Protein AF-Q1DBE3-F1 (afdb_monomer_lite)

Organism: Myxococcus xanthus (strain DK1622) (NCBI:txid246197)

Foldseek 3Di:
DDDDDPVRVVVVCVVCVPPPAWDWDWDQDPPPGTDTDTHGDVVVCPPPDDDPVPDPVVVVVVVVVD

Secondary structure (DSSP, 8-state):
-----HHHHHHHHHHTTTTTS-EEEEEEETTTEEEEEEEPPGGG-TTPPP-TT--HHHHHHHHTT-

Structure (mmCIF, N/CA/C/O backbone):
data_AF-Q1DBE3-F1
#
_entry.id   AF-Q1DBE3-F1
#
loop_
_atom_site.group_PDB
_atom_site.id
_atom_site.type_symbol
_atom_site.label_atom_id
_atom_site.label_alt_id
_atom_site.label_comp_id
_atom_site.label_asym_id
_atom_site.label_entity_id
_atom_site.label_seq_id
_atom_site.pdbx_PDB_ins_code
_atom_site.Cartn_x
_atom_site.Cartn_y
_atom_site.Cartn_z
_atom_site.occupancy
_atom_site.B_iso_or_equiv
_atom_site.auth_seq_id
_atom_site.auth_comp_id
_atom_site.auth_asym_id
_atom_site.auth_atom_id
_atom_site.pdbx_PDB_model_num
ATOM 1 N N . MET A 1 1 ? 8.624 7.539 -4.007 1.00 64.69 1 MET A N 1
ATOM 2 C CA . MET A 1 1 ? 8.997 6.302 -4.717 1.00 64.69 1 MET A CA 1
ATOM 3 C C . MET A 1 1 ? 10.507 6.2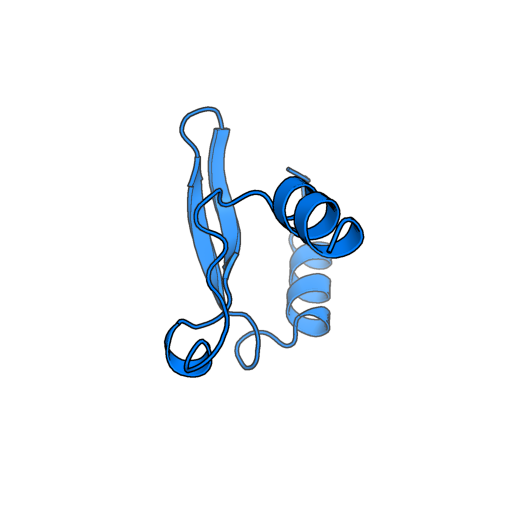12 -4.686 1.00 64.69 1 MET A C 1
ATOM 5 O O . MET A 1 1 ? 11.136 7.250 -4.846 1.00 64.69 1 MET A O 1
ATOM 9 N N . TYR A 1 2 ? 11.062 5.034 -4.422 1.00 71.19 2 TYR A N 1
ATOM 10 C CA . TYR A 1 2 ? 12.507 4.823 -4.391 1.00 71.19 2 TYR A CA 1
ATOM 11 C C . TYR A 1 2 ? 12.850 3.707 -5.367 1.00 71.19 2 TYR A C 1
ATOM 13 O O . TYR A 1 2 ? 12.149 2.695 -5.402 1.00 71.19 2 TYR A O 1
ATOM 21 N N . GLU A 1 3 ? 13.891 3.915 -6.163 1.00 73.88 3 GLU A N 1
ATOM 22 C CA . GLU A 1 3 ? 14.473 2.851 -6.969 1.00 73.88 3 GLU A CA 1
ATOM 23 C C . GLU A 1 3 ? 15.273 1.940 -6.037 1.00 73.88 3 GLU A C 1
ATOM 25 O O . GLU A 1 3 ? 16.086 2.410 -5.240 1.00 73.88 3 GLU A O 1
ATOM 30 N N . VAL A 1 4 ? 14.977 0.645 -6.083 1.00 76.75 4 VAL A N 1
ATOM 31 C CA . VAL A 1 4 ? 15.652 -0.372 -5.278 1.00 76.75 4 VAL A CA 1
ATOM 32 C C . VAL A 1 4 ? 16.158 -1.454 -6.212 1.00 76.75 4 VAL A C 1
ATOM 34 O O . VAL A 1 4 ? 15.411 -1.962 -7.048 1.00 76.75 4 VAL A O 1
ATOM 37 N N . ASP A 1 5 ? 17.433 -1.801 -6.074 1.00 80.62 5 ASP A N 1
ATOM 38 C CA . ASP A 1 5 ? 17.991 -2.943 -6.784 1.00 80.62 5 ASP A CA 1
ATOM 39 C C . ASP A 1 5 ? 17.472 -4.267 -6.188 1.00 80.62 5 ASP A C 1
ATOM 41 O O . ASP A 1 5 ? 16.854 -4.314 -5.117 1.00 80.62 5 ASP A O 1
ATOM 45 N N . ALA A 1 6 ? 17.715 -5.373 -6.891 1.00 78.56 6 ALA A N 1
ATOM 46 C CA . ALA A 1 6 ? 17.238 -6.689 -6.472 1.00 78.56 6 ALA A CA 1
ATOM 47 C C . ALA A 1 6 ? 17.804 -7.141 -5.108 1.00 78.56 6 ALA A C 1
ATOM 49 O O . ALA A 1 6 ? 17.158 -7.917 -4.402 1.00 78.56 6 ALA A O 1
ATOM 50 N N . LEU A 1 7 ? 18.984 -6.652 -4.717 1.00 81.44 7 LEU A N 1
ATOM 51 C CA . LEU A 1 7 ? 19.643 -7.012 -3.464 1.00 81.44 7 LEU A CA 1
ATOM 52 C C . LEU A 1 7 ? 19.038 -6.241 -2.280 1.00 81.44 7 LEU A C 1
ATOM 54 O O . LEU A 1 7 ? 18.711 -6.836 -1.252 1.00 81.44 7 LEU A O 1
ATOM 58 N N . MET A 1 8 ? 18.824 -4.935 -2.441 1.00 81.0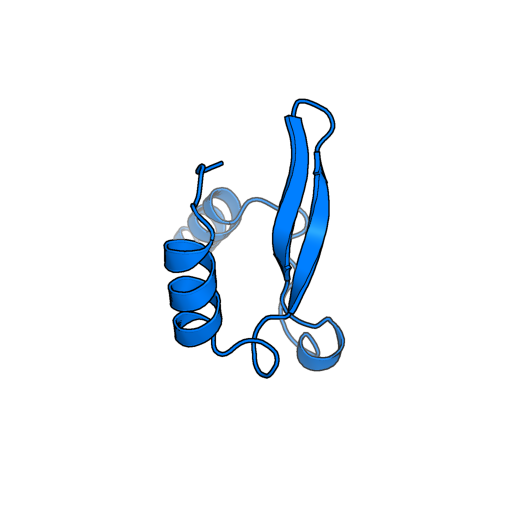0 8 MET A N 1
ATOM 59 C CA . MET A 1 8 ? 18.107 -4.077 -1.499 1.00 81.00 8 MET A CA 1
ATOM 60 C C . MET A 1 8 ? 16.678 -4.563 -1.297 1.00 81.00 8 MET A C 1
ATOM 62 O O . MET A 1 8 ? 16.176 -4.580 -0.177 1.00 81.00 8 MET A O 1
ATOM 66 N N . LEU A 1 9 ? 16.032 -5.010 -2.369 1.00 79.62 9 LEU A N 1
ATOM 67 C CA . LEU A 1 9 ? 14.690 -5.562 -2.323 1.00 79.62 9 LEU A CA 1
ATOM 68 C C . LEU A 1 9 ? 14.618 -6.849 -1.489 1.00 79.62 9 LEU A C 1
ATOM 70 O O . LEU A 1 9 ? 13.743 -6.963 -0.637 1.00 79.62 9 LEU A O 1
ATOM 74 N N . ALA A 1 10 ? 15.581 -7.763 -1.644 1.00 80.25 10 ALA A N 1
ATOM 75 C CA . ALA A 1 10 ? 15.675 -8.962 -0.809 1.00 80.25 10 ALA A CA 1
ATOM 76 C C . ALA A 1 10 ? 15.963 -8.630 0.671 1.00 80.25 10 ALA A C 1
ATOM 78 O O . ALA A 1 10 ? 15.463 -9.299 1.580 1.00 80.25 10 ALA A O 1
ATOM 79 N N . ALA A 1 11 ? 16.746 -7.579 0.934 1.00 82.06 11 ALA A N 1
ATOM 80 C CA . ALA A 1 11 ? 16.979 -7.088 2.290 1.00 82.06 11 ALA A CA 1
ATOM 81 C C . ALA A 1 11 ? 15.703 -6.491 2.913 1.00 82.06 11 ALA A C 1
ATOM 83 O O . ALA A 1 11 ? 15.419 -6.747 4.086 1.00 82.06 11 ALA A O 1
ATOM 84 N N . LEU A 1 12 ? 14.911 -5.755 2.126 1.00 82.19 12 LEU A N 1
ATOM 85 C CA . LEU A 1 12 ? 13.600 -5.243 2.533 1.00 82.19 12 LEU A CA 1
ATOM 86 C C . LEU A 1 12 ? 12.612 -6.382 2.798 1.00 82.19 12 LEU A C 1
ATOM 88 O O . LEU A 1 12 ? 11.975 -6.374 3.845 1.00 82.19 12 LEU A O 1
ATOM 92 N N . ASP A 1 13 ? 12.544 -7.398 1.934 1.00 78.25 13 ASP A N 1
ATOM 93 C CA . ASP A 1 13 ? 11.681 -8.571 2.137 1.00 78.25 13 ASP A CA 1
ATOM 94 C C . ASP A 1 13 ? 11.979 -9.260 3.483 1.00 78.25 13 ASP A C 1
ATOM 96 O O . ASP A 1 13 ? 11.063 -9.661 4.212 1.00 78.25 13 ASP A O 1
ATOM 100 N N . ARG A 1 14 ? 13.264 -9.347 3.858 1.00 78.69 14 ARG A N 1
ATOM 101 C CA . ARG A 1 14 ? 13.694 -9.874 5.159 1.00 78.69 14 ARG A CA 1
ATOM 102 C C . ARG A 1 14 ? 13.299 -8.959 6.321 1.00 78.69 14 ARG A C 1
ATOM 104 O O . ARG A 1 14 ? 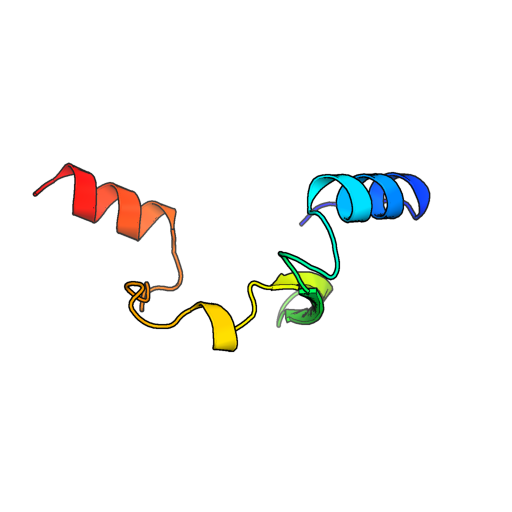12.844 -9.470 7.344 1.00 78.69 14 ARG A O 1
ATOM 111 N N . LEU A 1 15 ? 13.482 -7.644 6.190 1.00 79.62 15 LEU A N 1
ATOM 112 C CA . LEU A 1 15 ? 13.145 -6.668 7.233 1.00 79.62 15 LEU A CA 1
ATOM 113 C C . LEU A 1 15 ? 11.631 -6.626 7.494 1.00 79.62 15 LEU A C 1
ATOM 115 O O . LEU A 1 15 ? 11.192 -6.692 8.640 1.00 79.62 15 LEU A O 1
ATOM 119 N N . GLU A 1 16 ? 10.840 -6.607 6.425 1.00 75.00 16 GLU A N 1
ATOM 120 C CA . GLU A 1 16 ? 9.374 -6.570 6.453 1.00 75.00 16 GLU A CA 1
ATOM 121 C C . GLU A 1 16 ? 8.750 -7.926 6.821 1.00 75.00 16 GLU A C 1
ATOM 123 O O . GLU A 1 16 ? 7.526 -8.062 6.928 1.00 75.00 16 GLU A O 1
ATOM 128 N N . SER A 1 17 ? 9.583 -8.954 7.036 1.00 69.25 17 SER A N 1
ATOM 129 C CA . SER A 1 17 ? 9.152 -10.320 7.344 1.00 69.25 17 SER A CA 1
ATOM 130 C C . SER A 1 17 ? 8.108 -10.827 6.339 1.00 69.25 17 SER A C 1
ATOM 132 O O . SER A 1 17 ? 7.096 -11.447 6.702 1.00 69.25 17 SER A O 1
ATOM 134 N N . HIS A 1 18 ? 8.343 -10.534 5.057 1.00 60.91 18 HIS A N 1
ATOM 135 C CA . HIS A 1 18 ? 7.562 -11.063 3.951 1.00 60.91 18 HIS A CA 1
ATOM 136 C C . HIS A 1 18 ? 7.736 -12.594 3.892 1.00 60.91 18 HIS A C 1
ATOM 138 O O . HIS A 1 18 ? 8.842 -13.090 4.117 1.00 60.91 18 HIS A O 1
ATOM 144 N N . PRO A 1 19 ? 6.683 -13.391 3.623 1.00 59.31 19 PRO A N 1
ATOM 145 C CA . PRO A 1 19 ? 5.280 -13.030 3.384 1.00 59.31 19 PRO A CA 1
ATOM 146 C C . PRO A 1 19 ? 4.379 -13.106 4.634 1.00 59.31 19 PRO A C 1
ATOM 148 O O . PRO A 1 19 ? 3.155 -13.122 4.517 1.00 59.31 19 PRO A O 1
ATOM 151 N N . ARG A 1 20 ? 4.946 -13.202 5.844 1.00 65.19 20 ARG A N 1
ATOM 152 C CA . ARG A 1 20 ? 4.173 -13.463 7.073 1.00 65.19 20 ARG A CA 1
ATOM 153 C C . ARG A 1 20 ? 3.496 -12.228 7.664 1.00 65.19 20 ARG A C 1
ATOM 155 O O . ARG A 1 20 ? 2.489 -12.394 8.355 1.00 65.19 20 ARG A O 1
ATOM 162 N N . PHE A 1 21 ? 4.047 -11.032 7.459 1.00 66.56 21 PHE A N 1
ATOM 163 C CA . PHE A 1 21 ? 3.515 -9.782 8.023 1.00 66.56 21 PHE A CA 1
ATOM 164 C C . PHE A 1 21 ? 2.984 -8.834 6.957 1.00 66.56 21 PHE A C 1
ATOM 166 O O . PHE A 1 21 ? 1.806 -8.481 7.005 1.00 66.56 21 PHE A O 1
ATOM 173 N N . TYR A 1 22 ? 3.814 -8.487 5.978 1.00 71.62 22 TYR A N 1
ATOM 174 C CA . TYR A 1 22 ? 3.409 -7.689 4.828 1.00 71.62 22 TYR A CA 1
ATOM 175 C C . TYR A 1 22 ? 3.496 -8.516 3.555 1.00 71.62 22 TYR A C 1
ATOM 177 O O . TYR A 1 22 ? 4.405 -9.329 3.395 1.00 71.62 22 TYR A O 1
ATOM 185 N N . ARG A 1 23 ? 2.551 -8.315 2.637 1.00 76.69 23 ARG A N 1
ATOM 186 C CA . ARG A 1 23 ? 2.517 -8.954 1.325 1.00 76.69 23 ARG A CA 1
ATOM 187 C C . ARG A 1 23 ? 2.913 -7.947 0.255 1.00 76.69 23 ARG A C 1
ATOM 189 O O . ARG A 1 23 ? 2.169 -7.011 -0.032 1.00 76.69 23 ARG A O 1
ATOM 196 N N . ARG A 1 24 ? 4.066 -8.170 -0.367 1.00 80.19 24 ARG A N 1
ATOM 197 C CA . ARG A 1 24 ? 4.482 -7.448 -1.556 1.00 80.19 24 ARG A CA 1
ATOM 198 C C . ARG A 1 24 ? 3.488 -7.691 -2.690 1.00 80.19 24 ARG A C 1
ATOM 200 O O . ARG A 1 24 ? 3.196 -8.833 -3.043 1.00 80.19 24 ARG A O 1
ATOM 207 N N . THR A 1 25 ? 2.913 -6.606 -3.180 1.00 80.50 25 THR A N 1
ATOM 208 C CA . THR A 1 25 ? 1.877 -6.600 -4.202 1.00 80.50 25 THR A CA 1
ATOM 209 C C . THR A 1 25 ? 2.202 -5.502 -5.211 1.00 80.50 25 THR A C 1
ATOM 211 O O . THR A 1 25 ? 2.439 -4.360 -4.806 1.00 80.50 25 THR A O 1
ATOM 214 N N . PRO A 1 26 ? 2.194 -5.816 -6.513 1.00 82.62 26 PRO A N 1
ATOM 215 C CA . PRO A 1 26 ? 2.302 -4.801 -7.544 1.00 82.62 26 PRO A CA 1
ATOM 216 C C . PRO A 1 26 ? 1.053 -3.919 -7.526 1.00 82.62 26 PRO A C 1
ATOM 218 O O . PRO A 1 26 ? -0.065 -4.427 -7.630 1.00 82.62 26 PRO A O 1
ATOM 221 N N . ILE A 1 27 ? 1.243 -2.609 -7.427 1.00 83.88 27 ILE A N 1
ATOM 222 C CA . ILE A 1 27 ? 0.181 -1.612 -7.554 1.00 83.88 27 ILE A CA 1
ATOM 223 C C . ILE A 1 27 ? 0.466 -0.715 -8.754 1.00 83.88 27 ILE A C 1
ATOM 225 O O . ILE A 1 27 ? 1.618 -0.405 -9.060 1.00 83.88 27 ILE A O 1
ATOM 229 N N . THR A 1 28 ? -0.591 -0.308 -9.444 1.00 82.50 28 THR A N 1
ATOM 230 C CA . THR A 1 28 ? -0.496 0.666 -10.531 1.00 82.50 28 THR A CA 1
ATOM 231 C C . THR A 1 28 ? -0.760 2.049 -9.958 1.00 82.50 28 THR A C 1
ATOM 233 O O . THR A 1 28 ? -1.768 2.250 -9.283 1.00 82.50 28 THR A O 1
ATOM 236 N N . LEU A 1 29 ? 0.155 2.979 -10.204 1.00 80.25 29 LEU A N 1
ATOM 237 C CA . LEU A 1 29 ? -0.020 4.398 -9.919 1.00 80.25 29 LEU A CA 1
ATOM 238 C C . LEU A 1 29 ? -0.276 5.131 -11.233 1.00 80.25 29 LEU A C 1
ATOM 240 O O . LEU A 1 29 ? 0.436 4.888 -12.209 1.00 80.25 29 LEU A O 1
ATOM 244 N N . ASP A 1 30 ? -1.252 6.037 -11.228 1.00 76.31 30 ASP A N 1
ATOM 245 C CA . ASP A 1 30 ? -1.723 6.734 -12.433 1.00 76.31 30 ASP A CA 1
ATOM 246 C C . ASP A 1 30 ? -0.600 7.491 -13.165 1.00 76.31 30 ASP A C 1
ATOM 248 O O . ASP A 1 30 ? -0.553 7.477 -14.392 1.00 76.31 30 ASP A O 1
ATOM 252 N N . ASP A 1 31 ? 0.361 8.056 -12.427 1.00 72.25 31 ASP A N 1
ATOM 253 C CA . ASP A 1 31 ? 1.424 8.892 -13.008 1.00 72.25 31 ASP A CA 1
ATOM 254 C C . ASP A 1 31 ? 2.749 8.160 -13.278 1.00 72.25 31 ASP A C 1
ATOM 256 O O . ASP A 1 31 ? 3.597 8.662 -14.013 1.00 72.25 31 ASP A O 1
ATOM 260 N N . VAL A 1 32 ? 2.983 7.001 -12.653 1.00 68.50 32 VAL A N 1
ATOM 261 C CA . VAL A 1 32 ? 4.330 6.386 -12.592 1.00 68.50 32 VAL A CA 1
ATOM 262 C C . VAL A 1 32 ? 4.346 4.938 -13.087 1.00 68.50 32 VAL A C 1
ATOM 264 O O . VAL A 1 32 ? 5.407 4.350 -13.285 1.00 68.50 32 VAL A O 1
ATOM 267 N N . GLY A 1 33 ? 3.172 4.354 -13.333 1.00 78.81 33 GLY A N 1
ATOM 268 C CA . GLY A 1 33 ? 3.036 2.979 -13.794 1.00 78.81 33 GLY A CA 1
ATOM 269 C C . GLY A 1 33 ? 3.071 1.963 -12.652 1.00 78.81 33 GLY A C 1
ATOM 270 O O . GLY A 1 33 ? 2.580 2.211 -11.549 1.00 78.81 33 GLY A O 1
ATOM 271 N N . ARG A 1 34 ? 3.588 0.763 -12.933 1.00 79.12 34 ARG A N 1
ATOM 272 C CA . ARG A 1 34 ? 3.545 -0.376 -12.006 1.00 79.12 34 ARG A CA 1
ATOM 273 C C . ARG A 1 34 ? 4.709 -0.320 -11.021 1.00 79.12 34 ARG A C 1
ATOM 275 O O . ARG A 1 34 ? 5.864 -0.403 -11.425 1.00 79.12 34 ARG A O 1
ATOM 282 N N . VAL A 1 35 ? 4.392 -0.247 -9.734 1.00 81.25 35 VAL A N 1
ATOM 283 C CA . VAL A 1 35 ? 5.364 -0.224 -8.637 1.00 81.25 35 VAL A CA 1
ATOM 284 C C . VAL A 1 35 ? 5.083 -1.339 -7.639 1.00 81.25 35 VAL A C 1
ATOM 286 O O . VAL A 1 35 ? 3.965 -1.836 -7.518 1.00 81.25 35 VAL A O 1
ATOM 289 N N . GLU A 1 36 ? 6.109 -1.738 -6.901 1.00 81.75 36 GLU A N 1
ATOM 290 C CA . GLU A 1 36 ? 6.030 -2.810 -5.914 1.00 81.75 36 GLU A CA 1
ATOM 291 C C . GLU A 1 36 ? 5.808 -2.213 -4.524 1.00 81.75 36 GLU A C 1
ATOM 293 O O . GLU A 1 36 ? 6.594 -1.384 -4.066 1.00 81.75 36 GLU A O 1
ATOM 298 N N . ALA A 1 37 ? 4.723 -2.615 -3.859 1.00 81.94 37 ALA A N 1
ATOM 299 C CA . ALA A 1 37 ? 4.333 -2.077 -2.562 1.00 81.94 37 ALA A CA 1
ATOM 300 C C . ALA A 1 37 ? 4.080 -3.189 -1.542 1.00 81.94 37 ALA A C 1
ATOM 302 O O . ALA A 1 37 ? 3.530 -4.241 -1.861 1.00 81.94 37 ALA A O 1
ATOM 303 N N . TYR A 1 38 ? 4.440 -2.942 -0.285 1.00 81.38 38 TYR A N 1
ATOM 304 C CA . TYR A 1 38 ? 4.155 -3.852 0.821 1.00 81.38 38 TYR A CA 1
ATOM 305 C C . TYR A 1 38 ? 2.776 -3.542 1.398 1.00 81.38 38 TYR A C 1
ATOM 307 O O . TYR A 1 38 ? 2.565 -2.506 2.026 1.00 81.38 38 TYR A O 1
ATOM 315 N N . LEU A 1 39 ? 1.819 -4.440 1.167 1.00 77.94 39 LEU A N 1
ATOM 316 C CA . LEU A 1 39 ? 0.453 -4.305 1.659 1.00 77.94 39 LEU A CA 1
ATOM 317 C C . LEU A 1 39 ? 0.248 -5.153 2.908 1.00 77.94 39 LEU A C 1
ATOM 319 O O . LEU A 1 39 ? 0.669 -6.308 2.976 1.00 77.94 39 LEU A O 1
ATOM 323 N N . PHE A 1 40 ? -0.440 -4.594 3.898 1.00 76.25 40 PHE A N 1
ATOM 324 C CA . PHE A 1 40 ? -0.879 -5.375 5.044 1.00 76.25 40 PHE A CA 1
ATOM 325 C C . PHE A 1 40 ? -2.123 -6.200 4.661 1.00 76.25 40 PHE A C 1
ATOM 327 O O . PHE A 1 40 ? -3.063 -5.632 4.094 1.00 76.25 40 PHE A O 1
ATOM 334 N N . PRO A 1 41 ? -2.160 -7.515 4.947 1.00 72.44 41 PRO A N 1
ATOM 335 C CA . PRO A 1 41 ? -3.294 -8.362 4.596 1.00 72.44 41 PRO A CA 1
ATOM 336 C C . PRO A 1 41 ? -4.581 -7.879 5.277 1.00 72.44 41 PRO A C 1
ATOM 338 O O . PRO A 1 41 ? -4.612 -7.677 6.496 1.00 72.44 41 PRO A O 1
ATOM 341 N N . LYS A 1 42 ? -5.660 -7.715 4.498 1.00 69.56 42 LYS A N 1
ATOM 342 C CA . LYS A 1 42 ? -6.967 -7.267 5.012 1.00 69.56 42 LYS A CA 1
ATOM 343 C C . LYS A 1 42 ? -7.548 -8.247 6.031 1.00 69.56 42 LYS A C 1
ATOM 345 O O . LYS A 1 42 ? -8.246 -7.828 6.948 1.00 69.56 42 LYS A O 1
ATOM 350 N N . GLU A 1 43 ? -7.192 -9.523 5.927 1.00 72.06 43 GLU A N 1
ATOM 351 C CA . GLU A 1 43 ? -7.589 -10.592 6.845 1.00 72.06 43 GLU A CA 1
ATOM 352 C C . GLU A 1 43 ? -7.103 -10.322 8.278 1.00 72.06 43 GLU A C 1
ATOM 354 O O . GLU A 1 43 ? -7.747 -10.722 9.243 1.00 72.06 43 GLU A O 1
ATOM 359 N N . ARG A 1 44 ? -5.986 -9.596 8.435 1.00 69.06 44 ARG A N 1
ATOM 360 C CA . ARG A 1 44 ? -5.451 -9.173 9.741 1.00 69.06 44 ARG A CA 1
ATOM 361 C C . ARG A 1 44 ? -5.882 -7.770 10.160 1.00 69.06 44 ARG A C 1
ATOM 363 O O . ARG A 1 44 ? -5.503 -7.309 11.235 1.00 69.06 44 ARG A O 1
ATOM 370 N N . LEU A 1 45 ? -6.640 -7.074 9.319 1.00 72.19 45 LEU A N 1
ATOM 371 C CA . LEU A 1 45 ? -7.074 -5.697 9.551 1.00 72.19 45 LEU A CA 1
ATOM 372 C C . LEU A 1 45 ? -8.341 -5.627 10.427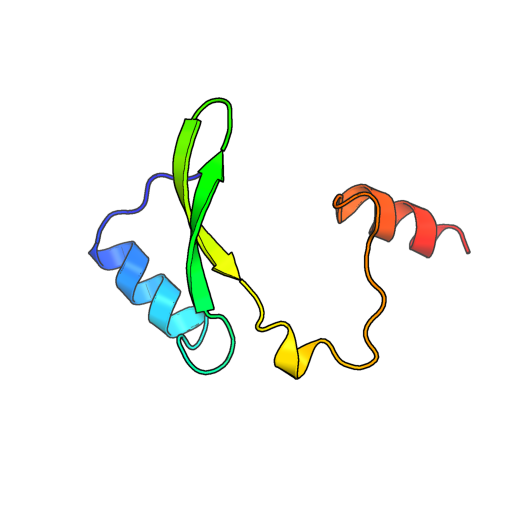 1.00 72.19 45 LEU A C 1
ATOM 374 O O . LEU A 1 45 ? -8.788 -4.535 10.771 1.00 72.19 45 LEU A O 1
ATOM 378 N N . ALA A 1 46 ? -8.889 -6.781 10.832 1.00 70.69 46 ALA A N 1
ATOM 379 C CA . ALA A 1 46 ? -10.054 -6.885 11.705 1.00 70.69 46 ALA A CA 1
ATOM 380 C C . ALA A 1 46 ? -9.895 -6.034 12.981 1.00 70.69 46 ALA A C 1
ATOM 382 O O . ALA A 1 46 ? -8.947 -6.200 13.748 1.00 70.69 46 ALA A O 1
ATOM 383 N N . GLY A 1 47 ? -10.832 -5.104 13.188 1.00 71.00 47 GLY A N 1
ATOM 384 C CA . GLY A 1 47 ? -10.888 -4.235 14.367 1.00 71.00 47 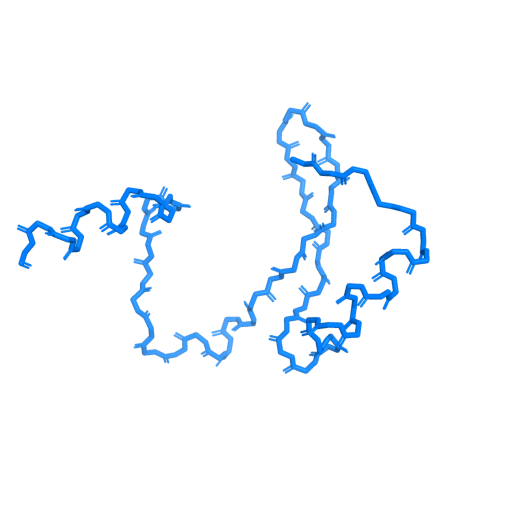GLY A CA 1
ATOM 385 C C . GLY A 1 47 ? -9.955 -3.019 14.346 1.00 71.00 47 GLY A C 1
ATOM 386 O O . GLY A 1 47 ? -9.874 -2.318 15.353 1.00 71.00 47 GLY A O 1
ATOM 387 N N . ARG A 1 48 ? -9.248 -2.739 13.239 1.00 73.56 48 ARG A N 1
ATOM 388 C CA . ARG A 1 48 ? -8.395 -1.544 13.134 1.00 73.56 48 ARG A CA 1
ATOM 389 C C . ARG A 1 48 ? -9.116 -0.378 12.450 1.00 73.56 48 ARG A C 1
ATOM 391 O O . ARG A 1 48 ? -9.820 -0.600 11.466 1.00 73.56 48 ARG A O 1
ATOM 398 N N . PRO A 1 49 ? -8.920 0.865 12.928 1.00 74.19 49 PRO A N 1
ATOM 399 C CA . PRO A 1 49 ? -9.490 2.043 12.289 1.00 74.19 49 PRO A CA 1
ATOM 400 C C . PRO A 1 49 ? -8.894 2.228 10.890 1.00 74.19 49 PRO A C 1
ATOM 402 O O . PRO A 1 49 ? -7.675 2.190 10.710 1.00 74.19 49 PRO A O 1
ATOM 405 N N . ILE A 1 50 ? -9.768 2.432 9.907 1.00 77.06 50 ILE A N 1
ATOM 406 C CA . ILE A 1 50 ? -9.388 2.732 8.527 1.00 77.06 50 ILE A CA 1
ATOM 407 C C . ILE A 1 50 ? -9.228 4.246 8.402 1.00 77.06 50 ILE A C 1
ATOM 409 O O . ILE A 1 50 ? -10.076 5.013 8.850 1.00 77.06 50 ILE A O 1
ATOM 413 N N . ILE A 1 51 ? -8.131 4.682 7.787 1.00 78.38 51 ILE A N 1
ATOM 414 C CA . ILE A 1 51 ? -7.926 6.092 7.456 1.00 78.38 51 ILE A CA 1
ATOM 415 C C . ILE A 1 51 ? -8.591 6.343 6.104 1.00 78.38 51 ILE A C 1
ATOM 417 O O . ILE A 1 51 ? -7.985 6.072 5.070 1.00 78.38 51 ILE A O 1
ATOM 421 N N . GLU A 1 52 ? -9.821 6.857 6.104 1.00 75.31 52 GLU A N 1
ATOM 422 C CA . GLU A 1 52 ? -10.587 7.110 4.868 1.00 75.31 52 GLU A CA 1
ATOM 423 C C . GLU A 1 52 ? -9.861 8.050 3.900 1.00 75.31 52 GLU A C 1
ATOM 425 O O . GLU A 1 52 ? -9.908 7.864 2.689 1.00 75.31 52 GLU A O 1
ATOM 430 N N . SER A 1 53 ? -9.118 9.026 4.430 1.00 73.50 53 SER A N 1
ATOM 431 C CA . SER A 1 53 ? -8.343 9.962 3.609 1.00 73.50 53 SER A CA 1
ATOM 432 C C . SER A 1 53 ? -7.127 9.331 2.922 1.00 73.50 53 SER A C 1
ATOM 434 O O . SER A 1 53 ? -6.472 10.000 2.126 1.00 73.50 53 SER A O 1
ATOM 436 N N . GLY A 1 54 ? -6.745 8.101 3.293 1.00 77.12 54 GLY A N 1
ATOM 437 C CA . GLY A 1 54 ? -5.513 7.447 2.838 1.00 77.12 54 GLY A CA 1
ATOM 438 C C . GLY A 1 54 ? -4.217 8.158 3.258 1.00 77.12 54 GLY A C 1
ATOM 439 O O . GLY A 1 54 ? -3.124 7.684 2.956 1.00 77.12 54 GLY A O 1
ATOM 440 N N . CYS A 1 55 ? -4.300 9.286 3.975 1.00 77.88 55 CYS A N 1
ATOM 441 C CA . CYS A 1 55 ? -3.155 10.119 4.313 1.00 77.88 55 CYS A CA 1
ATOM 442 C C . CYS A 1 55 ? -2.783 9.966 5.791 1.00 77.88 55 CYS A C 1
ATOM 444 O O . CYS A 1 55 ? -3.378 10.583 6.677 1.00 77.88 55 CYS A O 1
ATOM 446 N N . TRP A 1 56 ? -1.724 9.197 6.057 1.00 75.50 56 TRP A N 1
ATOM 447 C CA . TRP A 1 56 ? -1.222 8.975 7.418 1.00 75.50 56 TRP A CA 1
ATOM 448 C C . TRP A 1 56 ? -0.865 10.279 8.150 1.00 75.50 56 TRP A C 1
ATOM 450 O O . TRP A 1 56 ? -1.159 10.435 9.334 1.00 75.50 56 TRP A O 1
ATOM 460 N N . ARG A 1 57 ? -0.274 11.258 7.445 1.00 77.50 57 ARG A N 1
ATOM 461 C CA . ARG A 1 57 ? 0.074 12.567 8.033 1.00 77.50 57 ARG A CA 1
ATOM 462 C C . ARG A 1 57 ? -1.160 13.326 8.513 1.00 77.50 57 ARG A C 1
ATOM 464 O O . ARG A 1 57 ? -1.115 13.934 9.579 1.00 77.50 57 ARG A O 1
ATOM 471 N N . ARG A 1 58 ? -2.244 13.287 7.734 1.00 77.38 58 ARG A N 1
ATOM 472 C CA . ARG A 1 58 ? -3.510 13.934 8.085 1.00 77.38 58 ARG A CA 1
ATOM 473 C C . ARG A 1 58 ? -4.128 13.272 9.315 1.00 77.38 58 ARG A C 1
ATOM 475 O O . ARG A 1 58 ? -4.409 13.964 10.286 1.00 77.38 58 ARG A O 1
ATOM 482 N N . TYR A 1 59 ? -4.187 11.942 9.320 1.00 76.62 59 TYR A N 1
ATOM 483 C CA . TYR A 1 59 ? -4.677 11.163 10.457 1.00 76.62 59 TYR A CA 1
ATOM 484 C C . TYR A 1 59 ? -3.900 11.427 11.758 1.00 76.62 59 TYR A C 1
ATOM 486 O O . TYR A 1 59 ? -4.497 11.627 12.814 1.00 76.62 59 TYR A O 1
ATOM 494 N N . LEU A 1 60 ? -2.563 11.477 11.702 1.00 79.19 60 LEU A N 1
ATOM 495 C CA . LEU A 1 60 ? -1.744 11.796 12.878 1.00 79.19 60 LEU A CA 1
ATOM 496 C C . LEU A 1 60 ? -1.985 13.216 13.398 1.00 79.19 60 LEU A C 1
ATOM 498 O O . LEU A 1 60 ? -1.956 13.431 14.608 1.00 79.19 60 LEU A O 1
ATOM 502 N N . LYS A 1 61 ? -2.197 14.181 12.497 1.00 75.94 61 LYS A N 1
ATOM 503 C CA . LYS A 1 61 ? -2.480 15.568 12.873 1.00 75.94 61 LYS A CA 1
ATOM 504 C C . LYS A 1 61 ? -3.836 15.684 13.573 1.00 75.94 61 LYS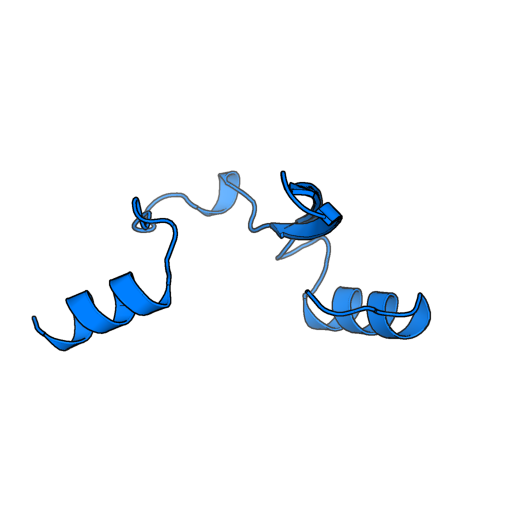 A C 1
ATOM 506 O O . LYS A 1 61 ? -3.907 16.330 14.611 1.00 75.94 61 LYS A O 1
ATOM 511 N N . GLU A 1 62 ? -4.858 15.011 13.049 1.00 73.44 62 GLU A N 1
ATOM 512 C CA . GLU A 1 62 ? -6.209 14.965 13.625 1.00 73.44 62 GLU A CA 1
ATOM 513 C C . GLU A 1 62 ? -6.204 14.299 15.013 1.00 73.44 62 GLU A C 1
ATOM 515 O O . GLU A 1 62 ? -6.788 14.826 15.954 1.00 73.44 62 GLU A O 1
ATOM 520 N N . ARG A 1 63 ? -5.444 13.210 15.198 1.00 67.75 63 ARG A N 1
ATOM 521 C CA . ARG A 1 63 ? -5.319 12.532 16.503 1.00 67.75 63 ARG A CA 1
ATOM 522 C C . ARG A 1 63 ? -4.522 13.283 17.561 1.00 67.75 63 ARG A C 1
ATOM 524 O O . ARG A 1 63 ? -4.713 13.019 18.739 1.00 67.75 63 ARG A O 1
ATOM 531 N N . LYS A 1 64 ? -3.594 14.157 17.169 1.00 62.94 64 LYS A N 1
ATOM 532 C CA . LYS A 1 64 ? -2.817 14.976 18.117 1.00 62.94 64 LYS A CA 1
ATOM 533 C C . LYS A 1 64 ? -3.599 16.179 18.652 1.00 62.94 64 LYS A C 1
ATOM 535 O O . LYS A 1 64 ? -3.089 16.868 19.528 1.00 62.94 64 LYS A O 1
ATOM 540 N N . GLN A 1 65 ? -4.767 16.466 18.082 1.00 57.00 65 GLN A N 1
ATOM 541 C CA . GLN A 1 65 ? -5.603 17.622 18.413 1.00 57.00 65 GLN A CA 1
ATOM 542 C C . GLN A 1 65 ? -6.877 17.240 19.186 1.00 57.00 65 GLN A C 1
ATOM 544 O O . GLN A 1 65 ? -7.684 18.122 19.461 1.00 57.00 65 GLN A O 1
ATOM 549 N N . SER A 1 66 ? -7.052 15.957 19.536 1.00 50.03 66 SER A N 1
ATOM 550 C CA . SER A 1 66 ? -8.115 15.452 20.423 1.00 50.03 66 SER A CA 1
ATOM 551 C C . SER A 1 66 ? -7.565 15.014 21.770 1.00 50.03 66 SER A C 1
ATOM 553 O O . SER A 1 66 ? -6.416 14.518 21.795 1.00 50.03 66 SER A O 1
#

InterPro domains:
  IPR009288 Gamma-glutamylcyclotransferase, AIG2-like domain [PF06094] (1-58)
  IPR013024 Gamma-glutamyl cyclotransferase-like [cd06661] (2-40)
  IPR036568 Gamma-glutamyl cyclotransferase-like superfamily [SSF110857] (1-63)

pLDDT: mean 74.79, std 6.72, range [50.03, 83.88]

Sequence (66 aa):
MYEVDALMLAALDRLESHPRFYRRTPITLDDVGRVEAYLFPKERLAGRPIIESGCWRRYLKERKQS

Radius of gyration: 14.68 Å; chains: 1; bounding box: 30×31×34 Å